Protein AF-A0ABD0QWL9-F1 (afdb_monomer_lite)

Sequence (53 aa):
VVYLQQAEVNREKVSPMHQSSIDGVEDMSTLAELHEAAIMHNLHQRYQKDNIY

Structure (mmCIF, N/CA/C/O backbone):
data_AF-A0ABD0QWL9-F1
#
_entry.id   AF-A0ABD0QWL9-F1
#
loop_
_atom_site.group_PDB
_atom_site.id
_atom_site.type_symbol
_atom_site.label_atom_id
_atom_site.label_alt_id
_atom_site.label_comp_id
_atom_site.label_asym_id
_atom_site.label_entity_id
_atom_site.label_seq_id
_atom_site.pdbx_PDB_ins_code
_atom_site.Cartn_x
_atom_site.Cartn_y
_atom_site.Cartn_z
_atom_site.occupancy
_atom_site.B_iso_or_equiv
_atom_site.auth_seq_id
_atom_site.auth_comp_id
_atom_site.auth_asym_id
_atom_site.auth_atom_id
_atom_site.pdbx_PDB_model_num
ATOM 1 N N . VAL A 1 1 ? -5.256 3.868 -18.969 1.00 48.44 1 VAL A N 1
ATOM 2 C CA . VAL A 1 1 ? -4.292 2.810 -19.349 1.00 48.44 1 VAL A CA 1
ATOM 3 C C . VAL A 1 1 ? -3.053 3.503 -19.879 1.00 48.44 1 VAL A C 1
ATOM 5 O O . VAL A 1 1 ? -3.173 4.254 -20.838 1.00 48.44 1 VAL A O 1
ATOM 8 N N . VAL A 1 2 ? -1.916 3.350 -19.202 1.00 63.31 2 VAL A N 1
ATOM 9 C CA . VAL A 1 2 ? -0.624 3.842 -19.702 1.00 63.31 2 VAL A CA 1
ATOM 10 C C . VAL A 1 2 ? -0.136 2.821 -20.726 1.00 63.31 2 VAL A C 1
ATOM 12 O O . VAL A 1 2 ? -0.029 1.642 -20.402 1.00 63.31 2 VAL A O 1
ATOM 15 N N . TYR A 1 3 ? 0.102 3.253 -21.961 1.00 69.62 3 TYR A N 1
ATOM 16 C CA . TYR A 1 3 ? 0.661 2.393 -23.001 1.00 69.62 3 TYR A CA 1
ATOM 17 C C . TYR A 1 3 ? 2.177 2.556 -22.997 1.00 69.62 3 TYR A C 1
ATOM 19 O O . TYR A 1 3 ? 2.678 3.649 -23.247 1.00 69.62 3 TYR A O 1
ATOM 27 N N . LEU A 1 4 ? 2.897 1.476 -22.702 1.00 69.88 4 LEU A N 1
ATOM 28 C CA . LEU A 1 4 ? 4.351 1.435 -22.827 1.00 69.88 4 LEU A CA 1
ATOM 29 C C . LEU A 1 4 ? 4.709 0.837 -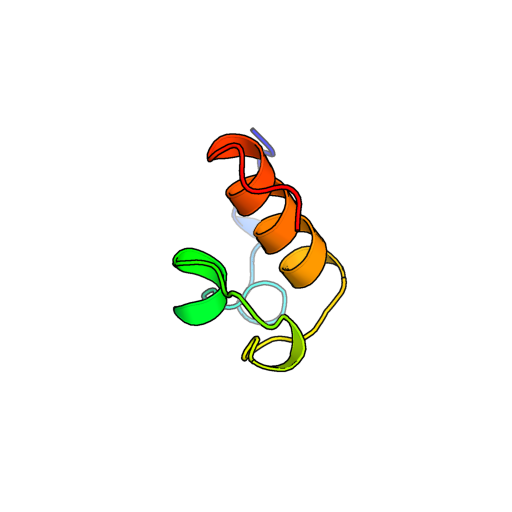24.188 1.00 69.88 4 LEU A C 1
ATOM 31 O O . LEU A 1 4 ? 4.167 -0.203 -24.570 1.00 69.88 4 LEU A O 1
ATOM 35 N N . GLN A 1 5 ? 5.619 1.475 -24.927 1.00 80.06 5 GLN A N 1
ATOM 36 C CA . GLN A 1 5 ? 6.197 0.851 -26.114 1.00 80.06 5 GLN A CA 1
ATOM 37 C C . GLN A 1 5 ? 7.034 -0.352 -25.674 1.00 80.06 5 GLN A C 1
ATOM 39 O O . GLN A 1 5 ? 7.927 -0.229 -24.840 1.00 80.06 5 GLN A O 1
ATOM 44 N N . GLN A 1 6 ? 6.772 -1.527 -26.248 1.00 72.12 6 GLN A N 1
ATOM 45 C CA . GLN A 1 6 ? 7.415 -2.772 -25.814 1.00 72.12 6 GLN A CA 1
ATOM 46 C C . GLN A 1 6 ? 8.943 -2.767 -25.990 1.00 72.12 6 GLN A C 1
ATOM 48 O O . GLN A 1 6 ? 9.642 -3.473 -25.272 1.00 72.12 6 GLN A O 1
ATOM 53 N N . ALA A 1 7 ? 9.465 -1.928 -26.890 1.00 77.50 7 ALA A N 1
ATOM 54 C CA . ALA A 1 7 ? 10.899 -1.712 -27.068 1.00 77.50 7 ALA A CA 1
ATOM 55 C C . ALA A 1 7 ? 11.566 -0.961 -25.893 1.00 77.50 7 ALA A C 1
ATOM 57 O O . ALA A 1 7 ? 12.778 -1.056 -25.724 1.00 77.50 7 ALA A O 1
ATOM 58 N N . GLU A 1 8 ? 10.805 -0.228 -25.073 1.00 80.81 8 GLU A N 1
ATOM 59 C CA . GLU A 1 8 ? 11.336 0.581 -23.965 1.00 80.81 8 GLU A CA 1
ATOM 60 C C . GLU A 1 8 ? 11.305 -0.132 -22.605 1.00 80.81 8 GLU A C 1
ATOM 62 O O . GLU A 1 8 ? 11.947 0.333 -21.653 1.00 80.81 8 GLU A O 1
ATOM 67 N N . VAL A 1 9 ? 10.584 -1.257 -22.516 1.00 85.56 9 VAL A N 1
ATOM 68 C CA . VAL A 1 9 ? 10.426 -2.066 -21.302 1.00 85.56 9 VAL A CA 1
ATOM 69 C C . VAL A 1 9 ? 11.558 -3.085 -21.219 1.00 85.56 9 VAL A C 1
ATOM 71 O O . VAL A 1 9 ? 11.629 -4.023 -22.009 1.00 85.56 9 VAL A O 1
ATOM 74 N N . ASN A 1 10 ? 12.438 -2.925 -20.234 1.00 86.88 10 ASN A N 1
ATOM 75 C CA . ASN A 1 10 ? 13.504 -3.879 -19.945 1.00 86.88 10 ASN A CA 1
ATOM 76 C C . ASN A 1 10 ? 13.454 -4.317 -18.468 1.00 86.88 10 ASN A C 1
ATOM 78 O O . ASN A 1 10 ? 12.767 -3.709 -17.646 1.00 86.88 10 ASN A O 1
ATOM 82 N N . ARG A 1 11 ? 14.193 -5.382 -18.129 1.00 85.31 11 ARG A N 1
ATOM 83 C CA . ARG A 1 11 ? 14.239 -5.941 -16.763 1.00 85.31 11 ARG A CA 1
ATOM 84 C C . ARG A 1 11 ? 14.961 -5.051 -15.746 1.00 85.31 11 ARG A C 1
ATOM 86 O O . ARG A 1 11 ? 14.892 -5.322 -14.557 1.00 85.31 11 ARG A O 1
ATOM 93 N N . GLU A 1 12 ? 15.660 -4.018 -16.206 1.00 86.19 12 GLU A N 1
ATOM 94 C CA . GLU A 1 12 ? 16.313 -3.026 -15.343 1.00 86.19 12 GLU A CA 1
ATOM 95 C C . GLU A 1 12 ? 15.320 -1.946 -14.894 1.00 86.19 12 GLU A C 1
ATOM 97 O O . GLU A 1 12 ? 15.482 -1.356 -13.832 1.00 86.19 12 GLU A O 1
ATOM 102 N N . LYS A 1 13 ? 14.286 -1.691 -15.706 1.00 86.12 13 LYS A N 1
ATOM 103 C CA . LYS A 1 13 ? 13.246 -0.686 -15.460 1.00 86.12 13 LYS A CA 1
ATOM 104 C C . LYS A 1 13 ? 11.987 -1.260 -14.819 1.00 86.12 13 LYS A C 1
ATOM 106 O O . LYS A 1 13 ? 11.222 -0.502 -14.234 1.00 86.12 13 LYS A O 1
ATOM 111 N N . VAL A 1 14 ? 11.731 -2.561 -14.980 1.00 88.94 14 VAL A N 1
ATOM 112 C CA . VAL A 1 14 ? 10.511 -3.212 -14.487 1.00 88.94 14 VAL A CA 1
ATOM 113 C C . VAL A 1 14 ? 10.847 -4.517 -13.780 1.00 88.94 14 VAL A C 1
ATOM 115 O O . VAL A 1 14 ? 11.470 -5.410 -14.358 1.00 88.94 14 VAL A O 1
ATOM 118 N N . SER A 1 15 ? 10.361 -4.638 -12.549 1.00 89.31 15 SER A N 1
ATOM 119 C CA . SER A 1 15 ? 10.366 -5.853 -11.740 1.00 89.31 15 SER A CA 1
ATOM 120 C C . SER A 1 15 ? 8.934 -6.362 -11.521 1.00 89.31 15 SER A C 1
ATOM 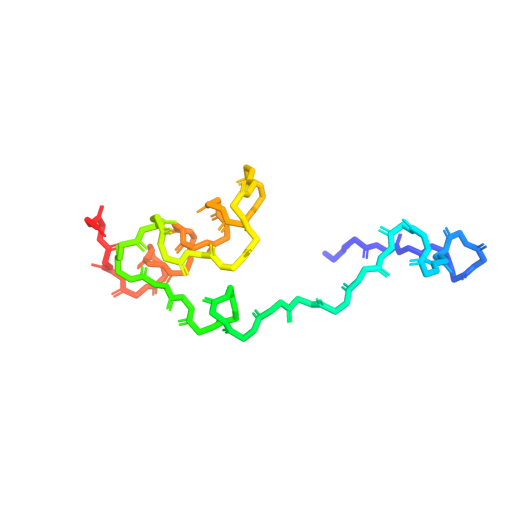122 O O . SER A 1 15 ? 7.976 -5.587 -11.596 1.00 89.31 15 SER A O 1
ATOM 124 N N . PRO A 1 16 ? 8.749 -7.669 -11.266 1.00 91.00 16 PRO A N 1
ATOM 125 C CA . PRO A 1 16 ? 7.487 -8.180 -10.747 1.00 91.00 16 PRO A CA 1
ATOM 126 C C . PRO A 1 16 ? 7.176 -7.542 -9.392 1.00 91.00 16 PRO A C 1
ATOM 128 O O . PRO A 1 16 ? 8.054 -7.469 -8.537 1.00 91.00 16 PRO A O 1
ATOM 131 N N . MET A 1 17 ? 5.926 -7.131 -9.194 1.00 93.81 17 MET A N 1
ATOM 132 C CA . MET A 1 17 ? 5.476 -6.585 -7.916 1.00 93.81 17 MET A CA 1
ATOM 133 C C . MET A 1 17 ? 5.420 -7.686 -6.853 1.00 93.81 17 MET A C 1
ATOM 135 O O . MET A 1 17 ? 4.929 -8.787 -7.124 1.00 93.81 17 MET A O 1
ATOM 139 N N . HIS A 1 18 ? 5.898 -7.396 -5.643 1.00 96.25 18 HIS A N 1
ATOM 140 C CA . HIS A 1 18 ? 5.817 -8.351 -4.540 1.00 96.25 18 HIS A CA 1
ATOM 141 C C . HIS A 1 18 ? 4.364 -8.620 -4.100 1.00 96.25 18 HIS A C 1
ATOM 143 O O . HIS A 1 18 ? 3.510 -7.733 -4.141 1.00 96.25 18 HIS A O 1
ATOM 149 N N . GLN A 1 19 ? 4.092 -9.835 -3.606 1.00 95.38 19 GLN A N 1
ATOM 150 C CA . GLN A 1 19 ? 2.749 -10.280 -3.209 1.00 95.38 19 GLN A CA 1
ATOM 151 C C . GLN A 1 19 ? 2.099 -9.374 -2.148 1.00 95.38 19 GLN A C 1
ATOM 153 O O . GLN A 1 19 ? 0.920 -9.058 -2.255 1.00 95.38 19 GLN A O 1
ATOM 158 N N . SER A 1 20 ? 2.870 -8.872 -1.177 1.00 94.56 20 SER A N 1
ATOM 159 C CA . SER A 1 20 ? 2.350 -7.939 -0.160 1.00 94.56 20 SER A CA 1
ATOM 160 C C . SER A 1 20 ? 1.846 -6.614 -0.741 1.00 94.56 20 SER A C 1
ATOM 162 O O . SER A 1 20 ? 0.882 -6.052 -0.231 1.00 94.56 20 SER A O 1
ATOM 164 N N . SER A 1 21 ? 2.439 -6.136 -1.838 1.00 94.88 21 SER A N 1
ATOM 165 C CA . SER A 1 21 ? 1.956 -4.950 -2.550 1.00 94.88 21 SER A CA 1
ATOM 166 C C . SER A 1 21 ? 0.707 -5.248 -3.388 1.00 94.88 21 SER A C 1
ATOM 168 O O . SER A 1 21 ? -0.068 -4.332 -3.648 1.00 94.88 21 SER A O 1
ATOM 170 N N . ILE A 1 22 ? 0.501 -6.503 -3.815 1.00 95.56 22 ILE A N 1
ATOM 171 C CA . ILE A 1 22 ? -0.698 -6.949 -4.547 1.00 95.56 22 ILE A CA 1
ATOM 172 C C . ILE A 1 22 ? -1.891 -7.070 -3.599 1.00 95.56 22 ILE A C 1
ATOM 174 O O . ILE A 1 22 ? -2.950 -6.518 -3.896 1.00 95.56 22 ILE A O 1
ATOM 178 N N . ASP A 1 23 ? -1.717 -7.767 -2.477 1.00 95.38 23 ASP A N 1
ATOM 179 C CA . ASP A 1 23 ? -2.804 -8.060 -1.533 1.00 95.38 23 ASP A CA 1
ATOM 180 C C . ASP A 1 23 ? -3.196 -6.843 -0.682 1.00 95.38 23 ASP A C 1
ATOM 182 O O . ASP A 1 23 ? -4.337 -6.738 -0.212 1.00 95.38 23 ASP A O 1
ATOM 186 N N . GLY A 1 24 ? -2.248 -5.920 -0.517 1.00 94.88 24 GLY A N 1
ATOM 187 C CA . GLY A 1 24 ? -2.329 -4.813 0.417 1.00 94.88 24 GLY A CA 1
ATOM 188 C C . GLY A 1 24 ? -1.906 -5.237 1.823 1.00 94.88 24 GLY A C 1
ATOM 189 O O . 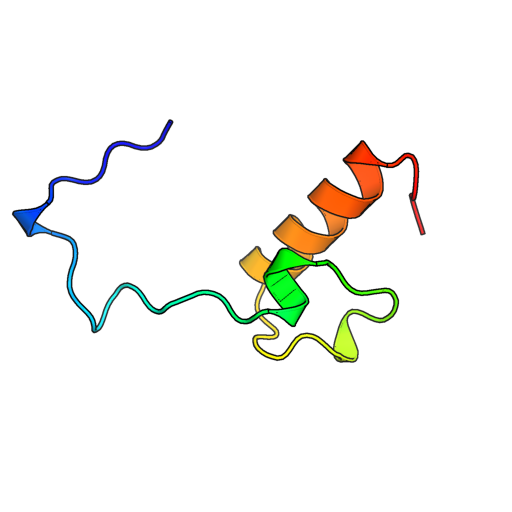GLY A 1 24 ? -1.939 -6.411 2.195 1.00 94.88 24 GLY A O 1
ATOM 190 N N . VAL A 1 25 ? -1.497 -4.258 2.622 1.00 97.06 25 VAL A N 1
ATOM 191 C CA . VAL A 1 25 ? -1.057 -4.455 4.006 1.00 97.06 25 VAL A CA 1
ATOM 192 C C . VAL A 1 25 ? -1.764 -3.498 4.955 1.00 97.06 25 VAL A C 1
ATOM 194 O O . VAL A 1 25 ? -2.178 -2.397 4.571 1.00 97.06 25 VAL A O 1
ATOM 197 N N . GLU A 1 26 ? -1.875 -3.928 6.211 1.00 97.19 26 GLU A N 1
ATOM 198 C CA . GLU A 1 26 ? -2.386 -3.101 7.304 1.00 97.19 26 GLU A CA 1
ATOM 199 C C . GLU A 1 26 ? -1.339 -2.102 7.786 1.00 97.19 26 GLU A C 1
ATOM 201 O O . GLU A 1 26 ? -1.551 -0.896 7.756 1.00 97.19 26 GLU A O 1
ATOM 206 N N . ASP A 1 27 ? -0.165 -2.611 8.140 1.00 96.75 27 ASP A N 1
ATOM 207 C CA . ASP A 1 27 ? 0.984 -1.801 8.511 1.00 96.75 27 ASP A CA 1
ATOM 208 C C . ASP A 1 27 ? 1.896 -1.623 7.292 1.00 96.75 27 ASP A C 1
ATOM 210 O O . ASP A 1 27 ? 2.509 -2.578 6.812 1.00 96.75 27 ASP A O 1
ATOM 214 N N . MET A 1 28 ? 2.006 -0.396 6.779 1.00 95.44 28 MET A N 1
ATOM 215 C CA . MET A 1 28 ? 2.825 -0.099 5.598 1.00 95.44 28 MET A CA 1
ATOM 216 C C . MET A 1 28 ? 4.323 -0.334 5.812 1.00 95.44 28 MET A C 1
ATOM 218 O O . MET A 1 28 ? 5.039 -0.507 4.827 1.00 95.44 28 MET A O 1
ATOM 222 N N . SER A 1 29 ? 4.804 -0.432 7.056 1.00 95.75 29 SER A N 1
ATOM 223 C CA . SER A 1 29 ? 6.186 -0.852 7.327 1.00 95.75 29 SER A CA 1
ATOM 224 C C . SER A 1 29 ? 6.462 -2.308 6.923 1.00 95.75 29 SER A C 1
ATOM 226 O O . SER A 1 29 ? 7.620 -2.693 6.774 1.00 95.75 29 SER A O 1
ATOM 228 N N . THR A 1 30 ? 5.412 -3.104 6.686 1.00 96.31 30 THR A N 1
ATOM 229 C CA . THR A 1 30 ? 5.498 -4.512 6.262 1.00 96.31 30 THR A CA 1
ATOM 230 C C . THR A 1 30 ? 5.527 -4.704 4.741 1.00 96.31 30 THR A C 1
ATOM 232 O O . THR A 1 30 ? 5.613 -5.838 4.259 1.00 96.31 30 THR A O 1
ATOM 235 N N . LEU A 1 31 ? 5.475 -3.620 3.957 1.00 96.19 31 LEU A N 1
ATOM 236 C CA . LEU A 1 31 ? 5.682 -3.692 2.511 1.00 96.19 31 LEU A CA 1
ATOM 237 C C . LEU A 1 31 ? 7.083 -4.242 2.215 1.00 96.19 31 LEU A C 1
ATOM 239 O O . LEU A 1 31 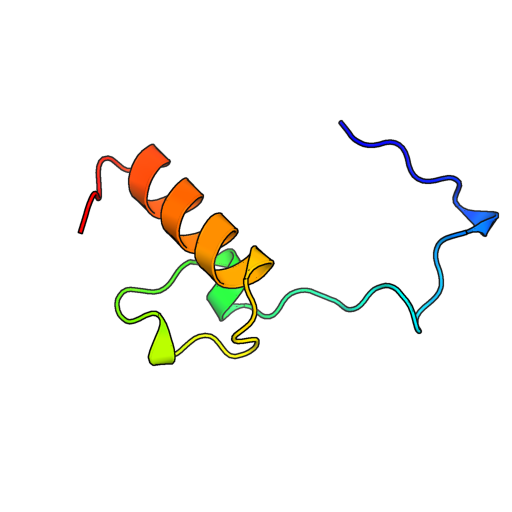? 8.076 -3.773 2.765 1.00 96.19 31 LEU A O 1
ATOM 243 N N . ALA A 1 32 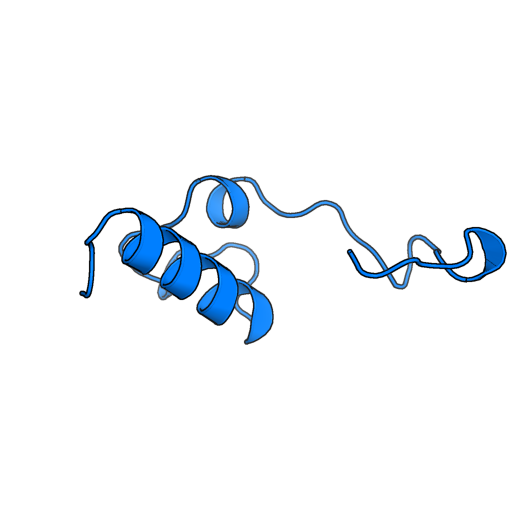? 7.166 -5.215 1.304 1.00 94.38 32 ALA A N 1
ATOM 244 C CA . ALA A 1 32 ? 8.458 -5.766 0.891 1.00 94.38 32 ALA A CA 1
ATOM 245 C C . ALA A 1 32 ? 9.260 -4.749 0.066 1.00 94.38 32 ALA A C 1
ATOM 247 O O . ALA A 1 32 ? 10.485 -4.704 0.137 1.00 94.38 32 ALA A O 1
ATOM 248 N N . GLU A 1 33 ? 8.548 -3.912 -0.689 1.00 92.31 33 GLU A N 1
ATOM 249 C CA . GLU A 1 33 ? 9.092 -2.802 -1.461 1.00 92.31 33 GLU A CA 1
ATOM 250 C C . GLU A 1 33 ? 8.528 -1.498 -0.883 1.00 92.31 33 GLU A C 1
ATOM 252 O O . GLU A 1 33 ? 7.429 -1.064 -1.229 1.00 92.31 33 GLU A O 1
ATOM 257 N N . LEU A 1 34 ? 9.264 -0.885 0.049 1.00 93.81 34 LEU A N 1
ATOM 258 C CA . LEU A 1 34 ? 8.831 0.337 0.728 1.00 93.81 34 LEU A CA 1
ATOM 259 C C . LEU A 1 34 ? 9.274 1.587 -0.046 1.00 93.81 34 LEU A C 1
ATOM 261 O O . LEU A 1 34 ? 10.274 2.226 0.277 1.00 93.81 34 LEU A O 1
ATOM 265 N N . HIS A 1 35 ? 8.514 1.934 -1.082 1.00 93.31 35 HIS A N 1
ATOM 266 C CA . HIS A 1 35 ? 8.684 3.164 -1.859 1.00 93.31 35 HIS A CA 1
ATOM 267 C C . HIS A 1 35 ? 7.344 3.886 -2.065 1.00 93.31 35 HIS A C 1
ATOM 269 O O . HIS A 1 35 ? 6.272 3.308 -1.885 1.00 93.31 35 HIS A O 1
ATOM 275 N N . GLU A 1 36 ? 7.391 5.150 -2.494 1.00 96.19 36 GLU A N 1
ATOM 276 C CA . GLU A 1 36 ? 6.216 6.034 -2.594 1.00 96.19 36 GLU A CA 1
ATOM 277 C C . GLU A 1 36 ? 5.073 5.428 -3.420 1.00 96.19 36 GLU A C 1
ATOM 279 O O . GLU A 1 36 ? 3.922 5.427 -2.990 1.00 96.19 36 GLU A O 1
ATOM 284 N N . ALA A 1 37 ? 5.382 4.842 -4.582 1.00 94.19 37 ALA A N 1
ATOM 285 C CA . ALA A 1 37 ? 4.361 4.214 -5.420 1.00 94.19 37 ALA A CA 1
ATOM 286 C C . ALA A 1 37 ? 3.676 3.003 -4.748 1.00 94.19 37 ALA A C 1
ATOM 288 O O . ALA A 1 37 ? 2.476 2.820 -4.933 1.00 94.19 37 ALA A O 1
ATOM 289 N N . ALA A 1 38 ? 4.394 2.211 -3.942 1.00 95.12 38 ALA A N 1
ATOM 290 C CA . ALA A 1 38 ? 3.820 1.076 -3.219 1.00 95.12 38 ALA A CA 1
ATOM 291 C C . ALA A 1 38 ? 2.922 1.548 -2.065 1.00 95.12 38 ALA A C 1
ATOM 293 O O . ALA A 1 38 ? 1.829 1.015 -1.882 1.00 95.12 38 ALA A O 1
ATOM 294 N N . ILE A 1 39 ? 3.330 2.607 -1.355 1.00 96.81 39 ILE A N 1
ATOM 295 C CA . ILE A 1 39 ? 2.514 3.280 -0.330 1.00 96.81 39 ILE A CA 1
ATOM 296 C C . ILE A 1 39 ? 1.209 3.797 -0.949 1.00 96.81 39 ILE A C 1
ATOM 298 O O . ILE A 1 39 ? 0.120 3.500 -0.459 1.00 96.81 39 ILE A O 1
ATOM 302 N N . MET A 1 40 ? 1.307 4.524 -2.066 1.00 97.19 40 MET A N 1
ATOM 303 C CA . MET A 1 40 ? 0.144 5.072 -2.768 1.00 97.19 40 MET A CA 1
ATOM 304 C C . MET A 1 40 ? -0.780 3.980 -3.307 1.00 97.19 40 MET A C 1
ATOM 306 O O . MET A 1 40 ? -2.000 4.115 -3.221 1.00 97.19 40 MET A O 1
ATOM 310 N N . HIS A 1 41 ? -0.221 2.889 -3.834 1.00 96.88 41 HIS A N 1
ATOM 311 C CA . HIS A 1 41 ? -0.999 1.737 -4.277 1.00 96.88 41 HIS A CA 1
ATOM 312 C C . HIS A 1 41 ? -1.758 1.090 -3.110 1.00 96.88 41 HIS A C 1
ATOM 314 O O . HIS A 1 41 ? -2.961 0.861 -3.232 1.00 96.88 41 HIS A O 1
ATOM 320 N N . ASN A 1 42 ? -1.105 0.881 -1.961 1.00 97.56 42 ASN A N 1
ATOM 321 C CA . ASN A 1 42 ? -1.753 0.334 -0.769 1.00 97.56 42 ASN A CA 1
ATOM 322 C C . ASN A 1 42 ? -2.894 1.239 -0.275 1.00 97.56 42 ASN A C 1
ATOM 324 O O . ASN A 1 42 ? -4.012 0.771 -0.075 1.00 97.56 42 ASN A O 1
ATOM 328 N N . LEU A 1 43 ? -2.653 2.549 -0.155 1.00 98.06 43 LEU A N 1
ATOM 329 C CA . LEU A 1 43 ? -3.682 3.526 0.223 1.00 98.06 43 LEU A CA 1
ATOM 330 C C . LEU A 1 43 ? -4.864 3.535 -0.754 1.00 98.06 43 LEU A C 1
ATOM 332 O O . LEU A 1 43 ? -6.018 3.576 -0.331 1.00 98.06 43 LEU A O 1
ATOM 336 N N . HIS A 1 44 ? -4.594 3.453 -2.057 1.00 97.88 44 HIS A N 1
ATOM 337 C CA . HIS A 1 44 ? -5.637 3.374 -3.074 1.00 97.88 44 HIS A CA 1
ATOM 338 C C . HIS A 1 44 ? -6.502 2.118 -2.911 1.00 97.88 44 HIS A C 1
ATOM 340 O O . HIS A 1 44 ? -7.729 2.214 -2.955 1.00 97.88 44 HIS A O 1
ATOM 346 N N . GLN A 1 45 ? -5.886 0.957 -2.678 1.00 97.12 45 GLN A N 1
ATOM 347 C CA . GLN A 1 45 ? -6.621 -0.283 -2.428 1.00 97.12 45 GLN A CA 1
ATOM 348 C C . GLN A 1 45 ? -7.466 -0.220 -1.154 1.00 97.12 45 GLN A C 1
ATOM 350 O O . GLN A 1 45 ? -8.597 -0.705 -1.150 1.00 97.12 45 GLN A O 1
ATOM 355 N N . ARG A 1 46 ? -6.929 0.363 -0.075 1.00 98.19 46 ARG A N 1
ATOM 356 C CA . ARG A 1 46 ? -7.658 0.551 1.187 1.00 98.19 46 ARG A CA 1
ATOM 357 C C . ARG A 1 46 ? -8.883 1.439 0.958 1.00 98.19 46 ARG A C 1
ATOM 359 O O . ARG A 1 46 ? -9.998 1.031 1.276 1.00 98.19 46 ARG A O 1
ATOM 366 N N . TYR A 1 47 ? -8.703 2.559 0.257 1.00 98.06 47 TYR A N 1
ATOM 367 C CA . TYR A 1 47 ? -9.788 3.473 -0.099 1.00 98.06 47 TYR A CA 1
ATOM 368 C C . TYR A 1 47 ? -10.893 2.808 -0.935 1.00 98.06 47 TYR A C 1
ATOM 370 O O . TYR A 1 47 ? -12.071 3.026 -0.674 1.00 98.06 47 TYR A O 1
ATOM 378 N N . GLN A 1 48 ? -10.544 1.944 -1.896 1.00 97.62 48 GLN A N 1
ATOM 379 C CA . GLN A 1 48 ? -11.528 1.181 -2.683 1.00 97.62 48 GLN A CA 1
ATOM 380 C C . GLN A 1 48 ? -12.378 0.208 -1.849 1.00 97.62 48 GLN A C 1
ATOM 382 O O . GLN A 1 48 ? -13.431 -0.229 -2.312 1.00 97.62 48 GLN A O 1
ATOM 387 N N . LYS A 1 49 ? -11.915 -0.158 -0.651 1.00 97.19 49 LYS A N 1
ATOM 388 C CA . LYS A 1 49 ? -12.580 -1.079 0.280 1.00 97.19 49 LYS A CA 1
ATOM 389 C C . LYS A 1 49 ? -13.219 -0.344 1.469 1.00 97.19 49 LYS A C 1
ATOM 391 O O . LYS A 1 49 ? -13.500 -0.986 2.476 1.00 97.19 49 LYS A O 1
ATOM 396 N N . ASP A 1 50 ? -13.387 0.980 1.381 1.00 97.62 50 ASP A N 1
ATOM 397 C CA . ASP A 1 50 ? -13.829 1.853 2.482 1.00 97.62 50 ASP A CA 1
ATOM 398 C C . ASP A 1 50 ? -12.964 1.732 3.759 1.00 97.62 50 ASP A C 1
ATOM 400 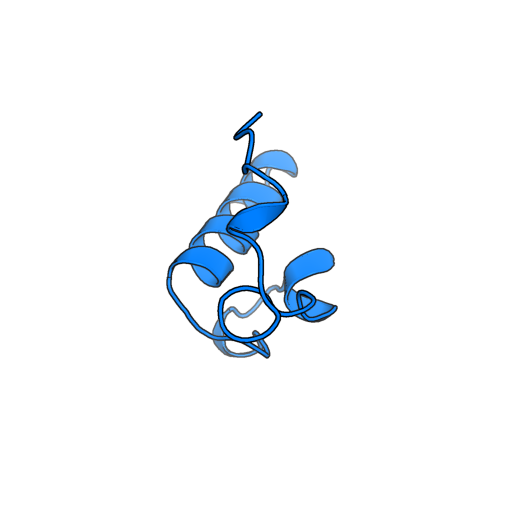O O . ASP A 1 50 ? -13.406 2.042 4.867 1.00 97.62 50 ASP A O 1
ATOM 404 N N . ASN A 1 51 ? -11.702 1.310 3.613 1.00 97.12 51 ASN A N 1
ATOM 405 C CA . ASN A 1 51 ? -10.718 1.272 4.689 1.00 97.12 51 ASN A CA 1
ATOM 406 C C . ASN A 1 51 ? -9.852 2.539 4.617 1.00 97.12 51 ASN A C 1
ATOM 408 O O . ASN A 1 51 ? -9.056 2.698 3.697 1.00 97.12 51 ASN A O 1
ATOM 412 N N . ILE A 1 52 ? -10.060 3.488 5.528 1.00 95.56 52 ILE A N 1
ATOM 413 C CA . ILE A 1 52 ? -9.420 4.819 5.464 1.00 95.56 52 ILE A CA 1
ATOM 414 C C . ILE A 1 52 ? -8.287 5.021 6.472 1.00 95.56 52 ILE A C 1
ATOM 416 O O . ILE A 1 52 ? -7.560 6.012 6.380 1.00 95.56 52 ILE A O 1
ATOM 420 N N . TYR A 1 53 ? -8.173 4.116 7.437 1.00 91.94 53 TYR A N 1
ATOM 421 C CA . TYR A 1 53 ? -6.990 3.988 8.288 1.00 91.94 53 TYR A CA 1
ATOM 422 C C . TYR A 1 53 ? -6.082 2.950 7.698 1.00 91.94 53 TYR A C 1
ATOM 424 O O . TYR A 1 53 ? -6.531 2.362 6.698 1.00 91.94 53 TYR A O 1
#

Foldseek 3Di:
DDDDDPVVDDPVVDDDADPCLVVADPDLVPGPDNDPVSVVSNCVVCVVVVNND

Organism: Cirrhinus mrigala (NCBI:txid683832)

Radius of gyration: 13.21 Å; chains: 1; bounding box: 30×16×36 Å

Secondary structure (DSSP, 8-state):
-PPPPTTT--TTT--PPPHHHHH--SSGGG-SS-SHHHHHHHHHHHHHTT---

pLDDT: mean 90.77, std 10.06, range [48.44, 98.19]

InterPro domains:
  IPR001609 Myosin head, motor domain-like [PS51456] (23-53)
  IPR027417 P-loop containing nucleoside triphosphate hydrolase [SSF52540] (7-53)
  IPR036961 Kinesin motor domain superfamily [G3DSA:3.40.850.10] (2-53)